Protein 7VQG (pdb70)

GO terms:
  GO:0098809 nitrite reductase activity (F, IDA)
  GO:0005092 GDP-dissociation inhibitor activity (F, IDA)
  GO:0019825 oxygen binding (F, IDA)
  GO:0071456 cellular response to hypoxia (P, IMP)
  GO:0005829 cytosol (C, TAS)
  GO:0005515 protein binding (F, IPI)
  GO:0005344 oxygen carrier activity (F, TAS)

Nearest PDB structures (foldseek):
  7vqg-assembly1_A  TM=1.007E+00  e=5.098E-20  Homo sapiens
  8wub-assembly1_A  TM=1.003E+00  e=3.634E-17  Homo sapiens
  4mpm-assembly1_A  TM=9.704E-01  e=9.139E-18  Homo sapiens
  8grz-assembly1_A  TM=9.762E-01  e=1.054E-17  Homo sapiens
  1oj6-assembly1_A  TM=9.461E-01  e=8.979E-17  Homo sapiens

InterPro domains:
  IPR000971 Globin [PF00042] (27-144)
  IPR000971 Globin [PS01033] (1-149)
  IPR009050 Globin-like superfamily [SSF46458] (4-149)
  IPR012292 Globin/Protoglobin [G3DSA:1.10.490.10] (1-151)
  IPR050532 Globin-like Oxygen Transporters [PTHR46458] (1-149)

B-factor: mean 22.83, std 9.91, range [11.09, 95.84]

Secondary structure (DSSP, 8-state):
----HHHHHHHHHHHHTSHHHHHHHHHHHHHHH-GGGHHHHHHH-SS--SHHHHHTSHHHHHHHHHHHHHHHHHHHTTT-GGGGHHHHHHHHHHHHHTT--TTHHHHHHHHHHHHHHHHHGGGS-HHHHHHHHHHHHHHHHHHHTT-

Radius of gyration: 14.97 Å; Cα contacts (8 Å, |Δi|>4): 161; chains: 1; bounding box: 38×35×23 Å

Foldseek 3Di:
DQQPLVLLQVLLVLQLVPQLVLLVQLVVQLCVVCVVCQQLQLVVQDPHSPRVCSCVDPVNSVVSVVVSVVVVVLSVCSVPCVVCLVVLLVVLLVCVVSPDDLVSLVSSLVSNLVSSCVRQPPSCDPSSSVSSNVSSVVSSVSNVNSD

Sequence (147 aa):
ERPEPELIRQSWRCVSRSPLEHGTVLFARLFALEPDLLPLFQYNCRQFSSPEDCLSSPEFLDHIRKVMLVIIDAAVTNVEDLSSLEEEYLASSLGRKHRAVGVKLSSFSTVGESLLYMLEKCLGPAFTPATRAAWSSQLYGAVVVQAMSRGW

Solvent-accessible surface area: 8347 Å² total; per-residue (Å²): 178,135,3,89,40,135,58,0,89,108,5,10,160,43,0,48,210,32,38,44,112,26,0,67,42,1,10,64,83,4,39,74,78,23,90,94,12,41,60,52,41,34,193,69,15,209,105,92,69,58,61,142,66,0,54,74,2,90,65,12,59,64,52,4,110,111,28,4,119,25,16,45,28,2,5,80,46,0,98,80,18,60,74,23,89,135,116,4,11,26,32,0,131,131,35,144,90,76,44,25,119,60,74,2,22,76,21,26,7,104,0,1,18,82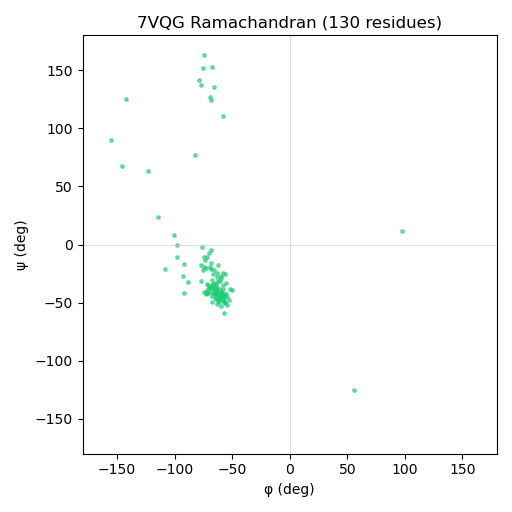,0,0,76,154,35,30,33,138,60,13,56,114,61,7,92,43,3,1,54,57,1,27,31,35,13,34,127,21,9,34,194,7,83

Structure (mmCIF, N/CA/C/O backbone):
data_7VQG
#
_entry.id   7VQG
#
_cell.length_a   39.093
_cell.length_b   40.561
_cell.length_c   84.650
_cell.angle_alpha   90.000
_cell.angle_beta   90.000
_cell.angle_gamma   90.000
#
_symmetry.space_group_name_H-M   'P 2 21 21'
#
loop_
_entity.id
_entity.type
_entity.pdbx_description
1 polymer Neuroglobin
2 non-polymer 'PROTOPORPHYRIN IX CONTAINING FE'
3 non-polymer '1,4-DIETHYLENE DIOXIDE'
4 non-polymer '2-(N-MORPHOLINO)-ETHANESULFONIC ACID'
5 non-polymer 'SULFATE ION'
6 water water
#
loop_
_atom_site.group_PDB
_atom_site.id
_atom_site.type_symbol
_atom_site.label_atom_id
_atom_site.label_alt_id
_atom_site.label_comp_id
_atom_site.label_asym_id
_atom_site.label_entity_id
_atom_site.label_seq_id
_atom_site.pdbx_PDB_ins_code
_atom_site.Cartn_x
_atom_site.Cartn_y
_atom_site.Cartn_z
_atom_site.occupancy
_atom_site.B_iso_or_equiv
_atom_site.auth_seq_id
_atom_site.auth_comp_id
_atom_site.auth_asym_id
_atom_site.auth_atom_id
_atom_site.pdbx_PDB_model_num
ATOM 1 N N . GLU A 1 1 ? 5.98200 27.77000 4.95500 1.000 29.69121 2 GLU A N 1
ATOM 2 C CA . GLU A 1 1 ? 4.64400 27.76700 5.68800 1.000 30.43246 2 GLU A CA 1
ATOM 3 C C . GLU A 1 1 ? 4.82000 27.14100 7.07400 1.000 30.98487 2 GLU A C 1
ATOM 4 O O . GLU A 1 1 ? 5.54400 26.15800 7.21500 1.000 29.90268 2 GLU A O 1
ATOM 15 N N . ARG A 1 2 ? 4.13500 27.70600 8.06100 1.000 34.47259 3 ARG A N 1
ATOM 16 C CA . ARG A 1 2 ? 4.09500 27.08900 9.39600 1.000 38.79396 3 ARG A CA 1
ATOM 17 C C . ARG A 1 2 ? 3.27600 25.81100 9.26100 1.000 33.86622 3 ARG A C 1
ATOM 18 O O . ARG A 1 2 ? 2.13800 25.81700 8.76300 1.000 34.39845 3 ARG A O 1
ATOM 39 N N . PRO A 1 3 ? 3.80400 24.65100 9.69100 1.000 30.52754 4 PRO A N 1
ATOM 40 C CA . PRO A 1 3 ? 3.05600 23.42100 9.53000 1.000 28.03117 4 PRO A CA 1
ATOM 41 C C . PRO A 1 3 ? 1.78100 23.44700 10.39000 1.000 27.88328 4 PRO A C 1
ATOM 42 O O . PRO A 1 3 ? 1.85800 23.86500 11.51200 1.000 28.57716 4 PRO A O 1
ATOM 53 N N . GLU A 1 4 ? 0.65900 23.02400 9.81800 1.000 27.01318 5 GLU A N 1
ATOM 54 C CA . GLU A 1 4 ? -0.62600 22.98100 10.55500 1.000 26.16103 5 GLU A CA 1
ATOM 55 C C . GLU A 1 4 ? -0.40800 22.07700 11.77000 1.000 21.99057 5 GLU A C 1
ATOM 56 O O . GLU A 1 4 ? -0.29000 20.88000 11.58500 1.000 20.74186 5 GLU A O 1
ATOM 68 N N . PRO A 1 5 ? -0.38500 22.60600 13.00100 1.000 21.28046 6 PRO A N 1
ATOM 69 C CA . PRO A 1 5 ? -0.03100 21.77500 14.15600 1.000 20.32012 6 PRO A CA 1
ATOM 70 C C . PRO A 1 5 ? -0.91900 20.55900 14.44300 1.000 19.65955 6 PRO A C 1
ATOM 71 O O . PRO A 1 5 ? -0.39700 19.56400 14.82100 1.000 19.52953 6 PRO A O 1
ATOM 82 N N . GLU A 1 6 ? -2.23400 20.68900 14.25900 1.000 21.04939 7 GLU A N 1
ATOM 83 C CA . GLU A 1 6 ? -3.14400 19.57800 14.61600 1.000 23.42667 7 GLU A CA 1
ATOM 84 C C . GLU A 1 6 ? -2.89900 18.42900 13.63800 1.000 19.45608 7 GLU A C 1
ATOM 85 O O . GLU A 1 6 ? -3.00200 17.28500 14.03400 1.000 20.13601 7 GLU A O 1
ATOM 97 N N . LEU A 1 7 ? -2.63200 18.78800 12.38000 1.000 18.87564 8 LEU A N 1
ATOM 98 C CA . LEU A 1 7 ? -2.39100 17.70400 11.39000 1.000 19.09832 8 LEU A CA 1
ATOM 99 C C . LEU A 1 7 ? -1.08000 16.98800 11.72600 1.000 17.32860 8 LEU A C 1
ATOM 100 O O . LEU A 1 7 ? -1.04100 15.77000 11.67100 1.000 18.15932 8 LEU A O 1
ATOM 116 N N . ILE A 1 8 ? -0.05500 17.73600 12.10400 1.000 16.97241 9 ILE A N 1
ATOM 117 C CA . ILE A 1 8 ? 1.24900 17.13200 12.52100 1.000 16.94974 9 ILE A CA 1
ATOM 118 C C . ILE A 1 8 ? 1.04200 16.25000 13.75900 1.000 17.49203 9 ILE A C 1
ATOM 119 O O . ILE A 1 8 ? 1.43400 15.10200 13.73600 1.000 16.85898 9 ILE A O 1
ATOM 135 N N . ARG A 1 9 ? 0.37400 16.78000 14.77600 1.000 17.29631 10 ARG A N 1
ATOM 136 C CA . ARG A 1 9 ? 0.25100 16.02100 16.04600 1.000 19.10072 10 ARG A CA 1
ATOM 137 C C . ARG A 1 9 ? -0.55600 14.73700 15.84100 1.000 17.21403 10 ARG A C 1
ATOM 138 O O . ARG A 1 9 ? -0.14500 13.68800 16.32300 1.000 18.70835 10 ARG A O 1
ATOM 159 N N . GLN A 1 10 ? -1.69000 14.83000 15.14600 1.000 18.15510 11 GLN A N 1
ATOM 160 C CA . GLN A 1 10 ? -2.56200 13.63600 15.00900 1.000 18.52899 11 GLN A CA 1
ATOM 161 C C . GLN A 1 10 ? -1.87700 12.56000 14.16300 1.000 16.61959 11 GLN A C 1
ATOM 162 O O . GLN A 1 10 ? -1.93400 11.40900 14.52500 1.000 17.96408 11 GLN A O 1
ATOM 176 N N . SER A 1 11 ? -1.27500 12.96900 13.06000 1.000 16.19583 12 SER A N 1
ATOM 177 C CA . SER A 1 11 ? -0.64000 12.00800 12.15700 1.000 16.23142 12 SER A CA 1
ATOM 178 C C . SER A 1 11 ? 0.60300 11.35100 12.83200 1.000 15.73161 12 SER A C 1
ATOM 179 O O . SER A 1 11 ? 0.80700 10.15800 12.66600 1.000 16.43003 12 SER A O 1
ATOM 187 N N . TRP A 1 12 ? 1.32800 12.09800 13.64100 1.000 15.15618 13 TRP A N 1
ATOM 188 C CA . TRP A 1 12 ? 2.49700 11.55400 14.37900 1.000 14.51330 13 TRP A CA 1
ATOM 189 C C . TRP A 1 12 ? 2.09900 10.41100 15.32300 1.000 15.38112 13 TRP A C 1
ATOM 190 O O . TRP A 1 12 ? 2.87100 9.49100 15.52400 1.000 15.71430 13 TRP A O 1
ATOM 211 N N . ARG A 1 13 ? 0.86700 10.48200 15.86100 1.000 15.96878 14 ARG A N 1
ATOM 212 C CA . ARG A 1 13 ? 0.41800 9.41400 16.77900 1.000 17.89765 14 ARG A CA 1
ATOM 213 C C . ARG A 1 13 ? 0.46900 8.07300 16.10400 1.000 15.61961 14 ARG A C 1
ATOM 214 O O . ARG A 1 13 ? 0.59500 7.05400 16.84500 1.000 19.06173 14 ARG A O 1
ATOM 235 N N . CYS A 1 14 ? 0.40200 8.02200 14.76400 1.000 16.40611 15 CYS A N 1
ATOM 236 C CA . CYS A 1 14 ? 0.37800 6.70900 14.09500 1.000 16.90676 15 CYS A CA 1
ATOM 237 C C . CYS A 1 14 ? 1.67800 5.94500 14.33600 1.000 16.65585 15 CYS A C 1
ATOM 238 O O . CYS A 1 14 ? 1.65700 4.72600 14.55700 1.000 17.34914 15 CYS A O 1
ATOM 245 N N . VAL A 1 15 ? 2.80200 6.65500 14.44100 1.000 17.37164 16 VAL A N 1
ATOM 246 C CA . VAL A 1 15 ? 4.14000 6.06100 14.48000 1.000 17.66919 16 VAL A CA 1
ATOM 247 C C . VAL A 1 15 ? 4.72600 6.18300 15.85500 1.000 18.26470 16 VAL A C 1
ATOM 248 O O . VAL A 1 15 ? 5.72800 5.52800 16.13000 1.000 20.28202 16 VAL A O 1
ATOM 261 N N . SER A 1 16 ? 4.24100 7.10500 16.67500 1.000 18.88733 17 SER A N 1
ATOM 262 C CA . SER A 1 16 ? 4.98500 7.55400 17.84600 1.000 19.43071 17 SER A CA 1
ATOM 263 C C . SER A 1 16 ? 4.93300 6.51100 18.95500 1.000 21.43040 17 SER A C 1
ATOM 264 O O . SER A 1 16 ? 5.82500 6.58900 19.87200 1.000 22.58043 17 SER A O 1
ATOM 272 N N . ARG A 1 17 ? 3.97000 5.59100 18.99800 1.000 20.22678 18 ARG A N 1
ATOM 273 C CA . ARG A 1 17 ? 3.91700 4.55100 20.05000 1.000 23.95983 18 ARG A CA 1
ATOM 274 C C . ARG A 1 17 ? 4.91800 3.45400 19.79500 1.000 23.51872 18 ARG A C 1
ATOM 275 O O . ARG A 1 17 ? 5.33600 2.80700 20.77300 1.000 26.00383 18 ARG A O 1
ATOM 296 N N . SER A 1 18 ? 5.21800 3.14900 18.53400 1.000 22.53148 19 SER A N 1
ATOM 297 C CA . SER A 1 18 ? 6.15100 2.04400 18.16300 1.000 21.56531 19 SER A CA 1
ATOM 298 C C . SER A 1 18 ? 7.29000 2.55900 17.31500 1.000 18.55667 19 SER A C 1
ATOM 299 O O . SER A 1 18 ? 7.39400 2.20600 16.11400 1.000 17.93894 19 SER A O 1
ATOM 307 N N . PRO A 1 19 ? 8.11500 3.45400 17.88300 1.000 18.05717 20 PRO A N 1
ATOM 308 C CA . PRO A 1 19 ? 9.00600 4.25400 17.05000 1.000 17.82311 20 PRO A CA 1
ATOM 309 C C . PRO A 1 19 ? 10.09200 3.40600 16.38700 1.000 15.36519 20 PRO A C 1
ATOM 310 O O . PRO A 1 19 ? 10.53900 3.77200 15.32500 1.000 15.06098 20 PRO A O 1
ATOM 321 N N . LEU A 1 20 ? 10.53700 2.30600 17.00200 1.000 16.16442 21 LEU A N 1
ATOM 322 C CA . LEU A 1 20 ? 11.57100 1.49500 16.34000 1.000 15.36868 21 LEU A CA 1
ATOM 323 C C . LEU A 1 20 ? 10.96700 0.77800 15.12000 1.000 14.53188 21 LEU A C 1
ATOM 324 O O . LEU A 1 20 ? 11.58200 0.80700 14.05800 1.000 15.26008 21 LEU A O 1
ATOM 340 N N . GLU A 1 21 ? 9.78000 0.24800 15.18100 1.000 17.04992 22 GLU A N 1
ATOM 341 C CA . GLU A 1 21 ? 9.16300 -0.42400 14.03100 1.000 17.59895 22 GLU A CA 1
ATOM 342 C C . GLU A 1 21 ? 9.03800 0.59400 12.89300 1.000 14.88635 22 GLU A C 1
ATOM 343 O O . GLU A 1 21 ? 9.42200 0.33800 11.74600 1.000 15.97179 22 GLU A O 1
ATOM 355 N N . HIS A 1 22 ? 8.52100 1.78700 13.18500 1.000 14.78714 23 HIS A N 1
ATOM 356 C CA . HIS A 1 22 ? 8.26600 2.7690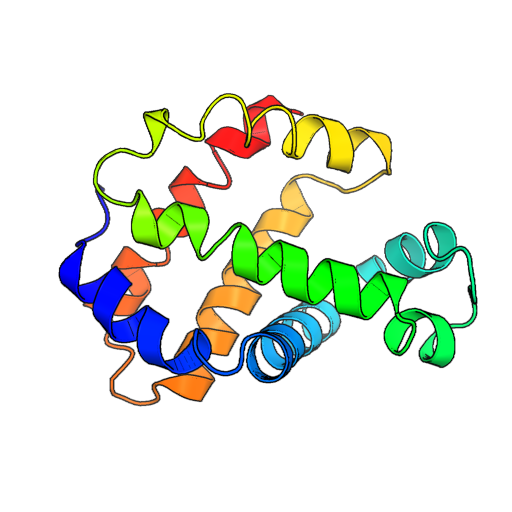0 12.12600 1.000 14.06408 23 HIS A CA 1
ATOM 357 C C . HIS A 1 22 ? 9.60900 3.33800 11.64400 1.000 13.45148 23 HIS A C 1
ATOM 358 O O . HIS A 1 22 ? 9.79500 3.59100 10.43600 1.000 13.93285 23 HIS A O 1
ATOM 372 N N . GLY A 1 23 ? 10.51500 3.64800 12.56300 1.000 13.34809 24 GLY A N 1
ATOM 373 C CA . GLY A 1 23 ? 11.83000 4.12500 12.14200 1.000 13.08813 24 GLY A CA 1
ATOM 374 C C . GLY A 1 23 ? 12.57400 3.14800 11.28600 1.000 12.38670 24 GLY A C 1
ATOM 375 O O . GLY A 1 23 ? 13.33800 3.54700 10.39500 1.000 13.11451 24 GLY A O 1
ATOM 379 N N . THR A 1 24 ? 12.31800 1.83600 11.47700 1.000 13.77823 25 THR A N 1
ATOM 380 C CA . THR A 1 24 ? 12.91100 0.84400 10.63000 1.000 14.33897 25 THR A CA 1
ATOM 381 C C . THR A 1 24 ? 12.34300 0.91000 9.21000 1.000 13.75832 25 THR A C 1
ATOM 382 O O . THR A 1 24 ? 13.11500 0.72900 8.26700 1.000 14.80425 25 THR A O 1
ATOM 393 N N . VAL A 1 25 ? 11.07700 1.20200 9.05500 1.000 13.73799 26 VAL A N 1
ATOM 394 C CA . VAL A 1 25 ? 10.48500 1.52900 7.72700 1.000 13.68839 26 VAL A CA 1
ATOM 395 C C . VAL A 1 25 ? 11.19900 2.73000 7.08400 1.000 13.39838 26 VAL A C 1
ATOM 396 O O . VAL A 1 25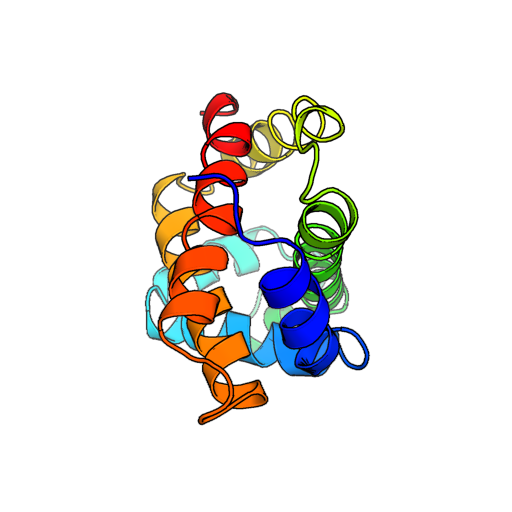 ? 11.51500 2.70000 5.87900 1.000 14.44110 26 VAL A O 1
ATOM 409 N N . LEU A 1 26 ? 11.38800 3.78600 7.86500 1.000 13.14181 27 LEU A N 1
ATOM 410 C CA . LEU A 1 26 ? 12.07200 4.97900 7.34600 1.000 13.39605 27 LEU A CA 1
ATOM 411 C C . LEU A 1 26 ? 13.43400 4.56300 6.81300 1.000 12.97740 27 LEU A C 1
ATOM 412 O O . LEU A 1 26 ? 13.81200 4.92000 5.67800 1.000 13.29492 27 LEU A O 1
ATOM 428 N N . PHE A 1 27 ? 14.20000 3.82000 7.61400 1.000 12.96634 28 PHE A N 1
ATOM 429 C CA . PHE A 1 27 ? 15.55500 3.44300 7.18000 1.000 13.00160 28 PHE A CA 1
ATOM 430 C C . PHE A 1 27 ? 15.55900 2.49300 5.96300 1.000 13.26088 28 PHE A C 1
ATOM 431 O O . PHE A 1 27 ? 16.50200 2.54900 5.17900 1.000 14.36652 28 PHE A O 1
ATOM 448 N N . ALA A 1 28 ? 14.57300 1.61300 5.86800 1.000 13.96100 29 ALA A N 1
ATOM 449 C CA . ALA A 1 28 ? 14.45300 0.74500 4.67200 1.000 14.61587 29 ALA A CA 1
ATOM 450 C C . ALA A 1 28 ? 14.29800 1.63500 3.44600 1.000 14.47669 29 ALA A C 1
ATOM 451 O O . ALA A 1 28 ? 14.92900 1.38700 2.39900 1.000 15.53972 29 ALA A O 1
ATOM 458 N N . ARG A 1 29 ? 13.45300 2.65300 3.53400 1.000 15.54058 30 ARG A N 1
ATOM 459 C CA . ARG A 1 29 ? 13.24300 3.57400 2.39400 1.000 15.21382 30 ARG A CA 1
ATOM 460 C C . ARG A 1 29 ? 14.54800 4.32600 2.12800 1.000 15.50291 30 ARG A C 1
ATOM 461 O O . ARG A 1 29 ? 14.88000 4.54100 0.95800 1.000 15.44140 30 ARG A O 1
ATOM 482 N N . LEU A 1 30 ? 15.25700 4.70900 3.18000 1.000 14.37130 31 LEU A N 1
ATOM 483 C CA . LEU A 1 30 ? 16.50200 5.48700 3.04500 1.000 15.36098 31 LEU A CA 1
ATOM 484 C C . LEU A 1 30 ? 17.51200 4.66600 2.22600 1.000 13.79794 31 LEU A C 1
ATOM 485 O O . LEU A 1 30 ? 18.14200 5.18800 1.28700 1.000 16.05212 31 LEU A O 1
ATOM 501 N N . PHE A 1 31 ? 17.62700 3.37500 2.54100 1.000 14.19201 32 PHE A N 1
ATOM 502 C CA . PHE A 1 31 ? 18.58500 2.49100 1.82300 1.000 15.14545 32 PHE A CA 1
ATOM 503 C C . PHE A 1 31 ? 18.09800 2.19700 0.40900 1.000 15.46844 32 PHE A C 1
ATOM 504 O O . PHE A 1 31 ? 18.91500 2.01400 -0.48600 1.000 16.97246 32 PHE A O 1
ATOM 521 N N . ALA A 1 32 ? 16.77500 2.09000 0.21100 1.000 15.84568 33 ALA A N 1
ATOM 522 C CA . ALA A 1 32 ? 16.25500 1.89000 -1.15100 1.000 16.51239 33 ALA A CA 1
ATOM 523 C C . ALA A 1 32 ? 16.60000 3.10200 -1.98900 1.000 16.28979 33 ALA A C 1
ATOM 524 O O . ALA A 1 32 ? 16.83400 2.93600 -3.21200 1.000 18.35455 33 ALA A O 1
ATOM 531 N N . LEU A 1 33 ? 16.56900 4.32700 -1.46000 1.000 16.56857 34 LEU A N 1
ATOM 532 C CA . LEU A 1 33 ? 16.74000 5.58700 -2.23700 1.000 17.03811 34 LEU A CA 1
ATOM 533 C C . LEU A 1 33 ? 18.20900 5.95200 -2.32700 1.000 17.42568 34 LEU A C 1
ATOM 534 O O . LEU A 1 33 ? 18.61900 6.55700 -3.35000 1.000 19.78953 34 LEU A O 1
ATOM 550 N N . GLU A 1 34 ? 19.01700 5.63900 -1.33100 1.000 16.40701 35 GLU A N 1
ATOM 551 C CA . GLU A 1 34 ? 20.44600 6.07800 -1.25900 1.000 17.04404 35 GLU A CA 1
ATOM 552 C C . GLU A 1 34 ? 21.24900 4.97600 -0.60300 1.000 16.55814 35 GLU A C 1
ATOM 553 O O . GLU A 1 34 ? 21.73800 5.10800 0.51900 1.000 16.60383 35 GLU A O 1
ATOM 565 N N . PRO A 1 35 ? 21.39200 3.81100 -1.26800 1.000 16.08814 36 PRO A N 1
ATOM 566 C CA . PRO A 1 35 ? 22.07100 2.66600 -0.65000 1.000 18.08103 36 PRO A CA 1
ATOM 567 C C . PRO A 1 35 ? 23.54300 2.95700 -0.31100 1.000 17.50325 36 PRO A C 1
ATOM 568 O O . PRO A 1 35 ? 24.08600 2.30600 0.53900 1.000 18.27702 36 PRO A O 1
ATOM 579 N N . ASP A 1 36 ? 24.08400 3.99600 -0.93000 1.000 18.52987 37 ASP A N 1
ATOM 580 C CA . ASP A 1 36 ? 25.49500 4.37900 -0.70700 1.000 21.90785 37 ASP A CA 1
ATOM 581 C C . ASP A 1 36 ? 25.69800 4.94400 0.70200 1.000 21.13966 37 ASP A C 1
ATOM 582 O O . ASP A 1 36 ? 26.83600 5.17500 1.07700 1.000 22.77346 37 ASP A O 1
ATOM 591 N N . LEU A 1 37 ? 24.61900 5.14800 1.45200 1.000 18.62511 38 LEU A N 1
ATOM 592 C CA . LEU A 1 37 ? 24.76700 5.59100 2.86500 1.000 18.41853 38 LEU A CA 1
ATOM 593 C C . LEU A 1 37 ? 25.27800 4.43400 3.72700 1.000 17.18324 38 LEU A C 1
ATOM 594 O O . LEU A 1 37 ? 25.80900 4.71400 4.78500 1.000 18.73228 38 LEU A O 1
ATOM 6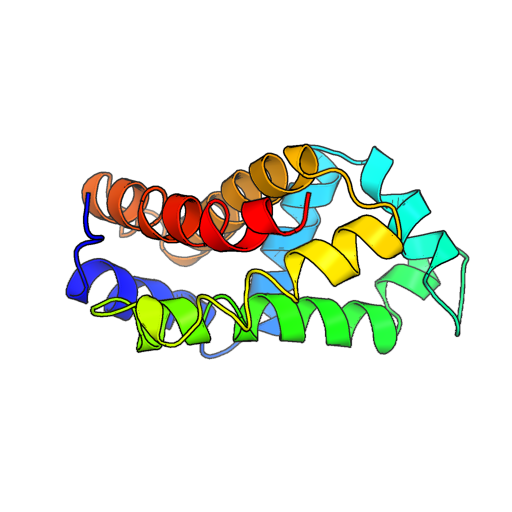10 N N . LEU A 1 38 ? 25.13600 3.19000 3.27800 1.000 17.07584 39 LEU A N 1
ATOM 611 C CA . LEU A 1 38 ? 25.50100 2.04400 4.15100 1.000 16.75341 39 LEU A CA 1
ATOM 612 C C . LEU A 1 38 ? 26.92800 2.16600 4.66700 1.000 17.30558 39 LEU A C 1
ATOM 613 O O . LEU A 1 38 ? 27.16100 1.97700 5.86300 1.000 17.00013 39 LEU A O 1
ATOM 629 N N . PRO A 1 39 ? 27.93100 2.37800 3.81300 1.000 18.76183 40 PRO A N 1
ATOM 630 C CA . PRO A 1 39 ? 29.31000 2.42300 4.30100 1.000 19.13197 40 PRO A CA 1
ATOM 631 C C . PRO A 1 39 ? 29.54300 3.45400 5.41500 1.000 18.84608 40 PRO A C 1
ATOM 632 O O . PRO A 1 39 ? 30.35900 3.25900 6.28100 1.000 19.52246 40 PRO A O 1
ATOM 643 N N . LEU A 1 40 ? 28.83100 4.58000 5.37300 1.000 19.80262 41 LEU A N 1
ATOM 644 C CA . LEU A 1 40 ? 28.99400 5.62100 6.40400 1.000 20.47041 41 LEU A CA 1
ATOM 645 C C . LEU A 1 40 ? 28.55400 5.02600 7.74000 1.000 18.85062 41 LEU A C 1
ATOM 646 O O . LEU A 1 40 ? 29.19000 5.22800 8.74300 1.000 21.00990 41 LEU A O 1
ATOM 662 N N . PHE A 1 41 ? 27.46200 4.28900 7.75600 1.000 16.46067 42 PHE A N 1
ATOM 663 C CA . PHE A 1 41 ? 27.06900 3.57000 8.97800 1.000 16.19894 42 PHE A CA 1
ATOM 664 C C . PHE A 1 41 ? 28.10100 2.50600 9.34200 1.000 15.32196 42 PHE A C 1
ATOM 665 O O . PHE A 1 41 ? 28.49500 2.41300 10.49600 1.000 16.40106 42 PHE A O 1
ATOM 682 N N . GLN A 1 42 ? 28.54000 1.69700 8.37700 1.000 14.90013 43 GLN A N 1
ATOM 683 C CA . GLN A 1 42 ? 29.49300 0.59900 8.68000 1.000 14.97817 43 GLN A CA 1
ATOM 684 C C . GLN A 1 42 ? 30.76700 1.14000 9.32400 1.000 14.11225 43 GLN A C 1
ATOM 685 O O . GLN A 1 42 ? 31.23500 0.59200 10.29400 1.000 16.72388 43 GLN A O 1
ATOM 699 N N . TYR A 1 43 ? 31.29500 2.23200 8.78200 1.000 15.09725 44 TYR A N 1
ATOM 700 C CA . TYR A 1 43 ? 32.58600 2.76300 9.26500 1.000 16.70428 44 TYR A CA 1
ATOM 701 C C . TYR A 1 43 ? 32.39600 3.44900 10.61200 1.000 20.10949 44 TYR A C 1
ATOM 702 O O . TYR A 1 43 ? 33.32400 3.59300 11.30200 1.000 25.74426 44 TYR A O 1
ATOM 720 N N . ASN A 1 44 ? 31.17000 3.83500 10.97200 1.000 18.20753 45 ASN A N 1
ATOM 721 C CA . ASN A 1 44 ? 30.88300 4.41800 12.30700 1.000 18.38973 45 ASN A CA 1
ATOM 722 C C . ASN A 1 44 ? 30.47400 3.35300 13.30700 1.000 20.20408 45 ASN A C 1
ATOM 723 O O . ASN A 1 44 ? 30.43800 3.66000 14.47500 1.000 25.39008 45 ASN A O 1
ATOM 734 N N . CYS A 1 45 ? 30.09700 2.15600 12.88500 1.000 18.40200 46 CYS A N 1
ATOM 735 C CA . CYS A 1 45 ? 29.71000 1.06000 13.76500 1.000 17.64590 46 CYS A CA 1
ATOM 736 C C . CYS A 1 45 ? 30.95000 0.60900 14.51400 1.000 19.07487 46 CYS A C 1
ATOM 737 O O . CYS A 1 45 ? 31.93300 0.18800 13.90100 1.000 23.66700 46 CYS A O 1
ATOM 744 N N . ARG A 1 46 ? 30.87900 0.60900 15.83400 1.000 15.42165 47 ARG A N 1
ATOM 745 C CA . ARG A 1 46 ? 32.04100 0.16700 16.62400 1.000 15.69208 47 ARG A CA 1
ATOM 746 C C . ARG A 1 46 ? 31.97300 -1.32100 16.94600 1.000 14.64835 47 ARG A C 1
ATOM 747 O O . ARG A 1 46 ? 32.99400 -1.99300 16.90800 1.000 17.23948 47 ARG A O 1
ATOM 768 N N . GLN A 1 47 ? 30.79000 -1.79300 17.29700 1.000 14.29303 48 GLN A N 1
ATOM 769 C CA . GLN A 1 47 ? 30.70500 -3.20900 17.73100 1.000 14.36458 48 GLN A CA 1
ATOM 770 C C . GLN A 1 47 ? 30.98000 -4.16300 16.56400 1.000 15.44133 48 GLN A C 1
ATOM 771 O O . GLN A 1 47 ? 31.65200 -5.15400 16.77200 1.000 16.36678 48 GLN A O 1
ATOM 785 N N . PHE A 1 48 ? 30.31200 -3.93000 15.44500 1.000 17.01474 49 PHE A N 1
ATOM 786 C CA . PHE A 1 48 ? 30.41700 -4.79100 14.25000 1.000 18.56864 49 PHE A CA 1
ATOM 787 C C . PHE A 1 48 ? 30.37900 -3.91900 13.00300 1.000 22.37115 49 PHE A C 1
ATOM 788 O O . PHE A 1 48 ? 29.41200 -3.11100 12.86000 1.000 24.12824 49 PHE A O 1
ATOM 805 N N . SER A 1 49 ? 31.36700 -4.03700 12.16200 1.000 23.90713 50 SER A N 1
ATOM 806 C CA . SER A 1 49 ? 31.38700 -3.20400 10.93800 1.000 27.41651 50 SER A CA 1
ATOM 807 C C . SER A 1 49 ? 30.85400 -3.99200 9.71900 1.000 26.38446 50 SER A C 1
ATOM 808 O O . SER A 1 49 ? 30.63000 -3.37100 8.67700 1.000 26.76013 50 SER A O 1
ATOM 816 N N . SER A 1 50 ? 30.64600 -5.31500 9.80000 1.000 25.48838 51 SER A N 1
ATOM 817 C CA . SER A 1 50 ? 30.03800 -6.02300 8.65800 1.000 25.16177 51 SER A CA 1
ATOM 818 C C . SER A 1 50 ? 28.58700 -5.56500 8.50600 1.000 24.32219 51 SER A C 1
ATOM 819 O O . SER A 1 50 ? 27.93500 -5.13000 9.47300 1.000 24.31999 51 SER A O 1
ATOM 827 N N . PRO A 1 51 ? 27.99900 -5.60900 7.29200 1.000 23.36508 52 PRO A N 1
ATOM 828 C CA . PRO A 1 51 ? 26.73000 -4.93900 7.03800 1.000 23.52427 52 PRO A CA 1
ATOM 829 C C . PRO A 1 51 ? 25.55900 -5.33700 7.91500 1.000 23.18830 52 PRO A C 1
ATOM 830 O O . PRO A 1 51 ? 24.97500 -4.46400 8.57100 1.000 22.83704 52 PRO A O 1
ATOM 841 N N . GLU A 1 52 ? 25.20500 -6.61600 7.90000 1.000 23.52649 53 GLU A N 1
ATOM 842 C CA . GLU A 1 52 ? 24.01000 -7.09500 8.62000 1.000 25.85537 53 GLU A CA 1
ATOM 843 C C . GLU A 1 52 ? 24.18100 -6.82500 10.11800 1.000 22.16310 53 GLU A C 1
ATOM 844 O O . GLU A 1 52 ? 23.23800 -6.34700 10.73800 1.000 23.96971 53 GLU A O 1
ATOM 856 N N . ASP A 1 53 ? 25.34700 -7.16700 10.65000 1.000 20.08967 54 ASP A N 1
ATOM 857 C CA . ASP A 1 53 ? 25.57000 -7.04100 12.11100 1.000 20.26461 54 ASP A CA 1
ATOM 858 C C . ASP A 1 53 ? 25.59000 -5.56000 12.52100 1.000 18.26857 54 ASP A C 1
ATOM 859 O O . ASP A 1 53 ? 25.13100 -5.26900 13.60000 1.000 18.58810 54 ASP A O 1
ATOM 868 N N . CYS A 1 54 ? 26.15900 -4.71000 11.67900 1.000 17.38428 55 CYS A N 1
ATOM 869 C CA . CYS A 1 54 ? 26.12100 -3.25300 11.99500 1.000 16.94994 55 CYS A CA 1
ATOM 870 C C . CYS A 1 54 ? 24.66100 -2.78900 12.03900 1.000 15.74682 55 CYS A C 1
ATOM 871 O O . CYS A 1 54 ? 24.28300 -2.15900 13.01000 1.000 14.99726 55 CYS A O 1
ATOM 878 N N . LEU A 1 55 ? 23.87600 -3.16300 11.03300 1.000 16.02503 56 LEU A N 1
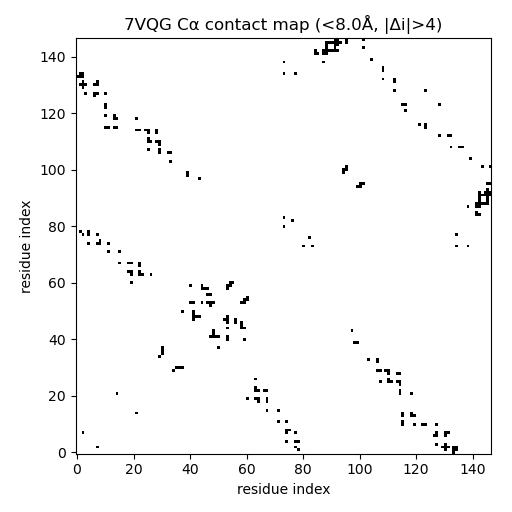ATOM 879 C CA . LEU A 1 55 ? 22.46100 -2.70100 10.94200 1.000 17.86803 56 LEU A CA 1
ATOM 880 C C . LEU A 1 55 ? 21.58100 -3.27600 12.06600 1.000 17.41153 56 LEU A C 1
ATOM 881 O O . LEU A 1 55 ? 20.58900 -2.64500 12.38300 1.000 20.56106 56 LEU A O 1
ATOM 897 N N . SER A 1 56 ? 21.93900 -4.42900 12.63400 1.000 16.52419 57 SER A N 1
ATOM 898 C CA . SER A 1 56 ? 21.12800 -5.04000 13.71700 1.000 17.53750 57 SER A CA 1
ATOM 899 C C . SER A 1 56 ? 21.72100 -4.69800 15.08600 1.000 15.13444 57 SER A C 1
ATOM 900 O O . SER A 1 56 ? 21.18500 -5.10800 16.08900 1.000 17.05756 57 SER A O 1
ATOM 908 N N . SER A 1 57 ? 22.81500 -3.95000 15.08300 1.000 14.79061 58 SER A N 1
ATOM 909 C CA . SER A 1 57 ? 23.53900 -3.67900 16.34600 1.000 14.37778 58 SER A CA 1
ATOM 910 C C . SER A 1 57 ? 22.82000 -2.65600 17.22700 1.000 13.20863 58 SER A C 1
ATOM 911 O O . SER A 1 57 ? 22.13300 -1.78800 16.70900 1.000 13.22613 58 SER A O 1
ATOM 919 N N . PRO A 1 58 ? 23.00700 -2.73700 18.55000 1.000 12.47406 59 PRO A N 1
ATOM 920 C CA . PRO A 1 58 ? 22.44900 -1.73800 19.46000 1.000 13.14007 59 PRO A CA 1
ATOM 921 C C . PRO A 1 58 ? 22.76700 -0.29000 19.03900 1.000 12.33921 59 PRO A C 1
ATOM 922 O O . PRO A 1 58 ? 21.91700 0.51600 19.14200 1.000 13.44935 59 PRO A O 1
ATOM 933 N N . GLU A 1 59 ? 23.97700 -0.03300 18.55700 1.000 13.43961 60 GLU A N 1
ATOM 934 C CA . GLU A 1 59 ? 24.34300 1.34100 18.10200 1.000 14.20439 60 GLU A CA 1
ATOM 935 C C . GLU A 1 59 ? 23.41600 1.81200 16.97300 1.000 12.91257 60 GLU A C 1
ATOM 936 O O . GLU A 1 59 ? 23.01100 2.96000 16.98800 1.000 13.33214 60 GLU A O 1
ATOM 948 N N . PHE A 1 60 ? 23.14600 0.94400 16.00500 1.000 13.08919 61 PHE A N 1
ATOM 949 C CA . PHE A 1 60 ? 22.31700 1.34100 14.84200 1.000 13.29473 61 PHE A CA 1
ATOM 950 C C . PHE A 1 60 ? 20.85900 1.50000 15.29500 1.000 12.43759 61 PHE A C 1
ATOM 951 O O . PHE A 1 60 ? 20.21700 2.45100 14.88200 1.000 13.03375 61 PHE A O 1
ATOM 968 N N . LEU A 1 61 ? 20.38300 0.58700 16.13700 1.000 12.54023 62 LEU A N 1
ATOM 969 C CA . LEU A 1 61 ? 18.99000 0.65400 16.63900 1.000 12.90498 62 LEU A CA 1
ATOM 970 C C . LEU A 1 61 ? 18.85600 1.92400 17.48900 1.000 11.97817 62 LEU A C 1
ATOM 971 O O . LEU A 1 61 ? 17.83500 2.57100 17.40000 1.000 12.76905 62 LEU A O 1
ATOM 987 N N . ASP A 1 62 ? 19.86700 2.18800 18.30400 1.000 11.85020 63 ASP A N 1
ATOM 988 C CA . ASP A 1 62 ? 19.88700 3.42100 19.12600 1.000 11.32147 63 ASP A CA 1
ATOM 989 C C . ASP A 1 62 ? 19.70100 4.64500 18.21700 1.000 11.80541 63 ASP A C 1
ATOM 990 O O . ASP A 1 62 ? 18.89600 5.50300 18.54500 1.000 13.04918 63 ASP A O 1
ATOM 999 N N . HIS A 1 63 ? 20.42200 4.66200 17.11000 1.000 11.49118 64 HIS A N 1
ATOM 1000 C CA . HIS A 1 63 ? 20.35500 5.80900 16.16900 1.000 11.58259 64 HIS A CA 1
ATOM 1001 C C . HIS A 1 63 ? 18.96000 5.91300 15.51700 1.000 11.69918 64 HIS A C 1
ATOM 1002 O O . HIS A 1 63 ? 18.48800 7.02200 15.34400 1.000 13.12847 64 HIS A O 1
ATOM 1016 N N . ILE A 1 64 ? 18.32700 4.78100 15.19100 1.000 11.55635 65 ILE A N 1
ATOM 1017 C CA . ILE A 1 64 ? 16.91700 4.84600 14.68900 1.000 12.59713 65 ILE A CA 1
ATOM 1018 C C . ILE A 1 64 ? 16.05900 5.53700 15.76000 1.000 12.41923 65 ILE A C 1
ATOM 1019 O O . ILE A 1 64 ? 15.30000 6.41800 15.41700 1.000 12.87946 65 ILE A O 1
ATOM 1035 N N . ARG A 1 65 ? 16.21400 5.12100 17.02000 1.000 11.35193 66 ARG A N 1
ATOM 1036 C CA . ARG A 1 65 ? 15.42700 5.70700 18.09700 1.000 12.82167 66 ARG A CA 1
ATOM 1037 C C . ARG A 1 65 ? 15.78800 7.20000 18.22600 1.000 12.08410 66 ARG A C 1
ATOM 1038 O O . ARG A 1 65 ? 14.87000 7.98100 18.49200 1.000 12.38506 66 ARG A O 1
ATOM 1059 N N . LYS A 1 66 ? 17.06700 7.56500 18.11800 1.000 12.33710 67 LYS A N 1
ATOM 1060 C CA . LYS A 1 66 ? 17.42000 8.98600 18.16200 1.000 13.02070 67 LYS A CA 1
ATOM 1061 C C . LYS A 1 66 ? 16.72600 9.77000 17.06000 1.000 12.16518 67 LYS A C 1
ATOM 1062 O O . LYS A 1 66 ? 16.30100 10.91500 17.32100 1.000 13.46406 67 LYS A O 1
ATOM 1081 N N . VAL A 1 67 ? 16.72400 9.25600 15.85200 1.000 12.62290 68 VAL A N 1
ATOM 1082 C CA . VAL A 1 67 ? 16.06900 9.97600 14.72700 1.000 12.58333 68 VAL A CA 1
ATOM 1083 C C . VAL A 1 67 ? 14.60400 10.23200 15.09800 1.000 12.18064 68 VAL A C 1
ATOM 1084 O O . VAL A 1 67 ? 14.13900 11.35900 14.95200 1.000 12.73496 68 VAL A O 1
ATOM 1097 N N . MET A 1 68 ? 13.91600 9.19400 15.55400 1.000 12.10778 69 MET A N 1
ATOM 1098 C CA . MET A 1 68 ? 12.47400 9.33700 15.88200 1.000 12.12489 69 MET A CA 1
ATOM 1099 C C . MET A 1 68 ? 12.27100 10.33100 17.04000 1.000 11.94380 69 MET A C 1
ATOM 1100 O O . MET A 1 68 ? 11.28200 11.04500 17.02500 1.000 13.36165 69 MET A O 1
ATOM 1114 N N . LEU A 1 69 ? 13.19800 10.36100 17.99000 1.000 11.34141 70 LEU A N 1
ATOM 1115 C CA . LEU A 1 69 ? 13.07000 11.29800 19.14000 1.000 13.00457 70 LEU A CA 1
ATOM 1116 C C . LEU A 1 69 ? 13.30200 12.75100 18.68800 1.000 11.11299 70 LEU A C 1
ATOM 1117 O O . LEU A 1 69 ? 12.66500 13.62600 19.23400 1.000 12.61341 70 LEU A O 1
ATOM 1133 N N . VAL A 1 70 ? 14.19500 12.95300 17.73300 1.000 11.09004 71 VAL A N 1
ATOM 1134 C CA . VAL A 1 70 ? 14.40100 14.33400 17.20100 1.000 11.26801 71 VAL A CA 1
ATOM 1135 C C . VAL A 1 70 ? 13.13900 14.78300 16.43700 1.000 11.47016 71 VAL A C 1
ATOM 1136 O O . VAL A 1 70 ? 12.71200 15.90600 16.62000 1.000 12.21482 71 VAL A O 1
ATOM 1149 N N A ILE A 1 71 ? 12.55400 13.89200 15.64800 0.512 12.08960 72 ILE A N 1
ATOM 1150 N N B ILE A 1 71 ? 12.58200 13.89600 15.66800 0.488 11.74169 72 ILE A N 1
ATOM 1151 C CA A ILE A 1 71 ? 11.29500 14.25500 14.93700 0.512 12.26309 72 ILE A CA 1
ATOM 1152 C CA B ILE A 1 71 ? 11.34700 14.27000 14.96000 0.488 11.73731 72 ILE A CA 1
ATOM 1153 C C A ILE A 1 71 ? 10.18700 14.48100 15.97400 0.512 11.84235 72 ILE A C 1
ATOM 1154 C C B ILE A 1 71 ? 10.23000 14.50000 15.98500 0.488 11.81623 72 ILE A C 1
ATOM 1155 O O A ILE A 1 71 ? 9.48900 15.49100 15.86100 0.512 12.76745 72 ILE A O 1
ATOM 1156 O O B ILE A 1 71 ? 9.45300 15.46900 15.85200 0.488 12.82649 72 ILE A O 1
ATOM 1187 N N . ASP A 1 72 ? 10.15900 13.66600 17.03700 1.000 12.41016 73 ASP A N 1
ATOM 1188 C CA . ASP A 1 72 ? 9.17200 13.88400 18.11000 1.000 12.23094 73 ASP A CA 1
ATOM 1189 C C . ASP A 1 72 ? 9.39900 15.26700 18.78800 1.000 12.08629 73 ASP A C 1
ATOM 1190 O O . ASP A 1 72 ? 8.41800 15.88200 19.16400 1.000 12.63555 73 ASP A O 1
ATOM 1200 N N . ALA A 1 73 ? 10.64800 15.63900 18.95600 1.000 12.43339 74 ALA A N 1
ATOM 1201 C CA . ALA A 1 73 ? 10.92200 16.98200 19.50800 1.000 12.74448 74 ALA A CA 1
ATOM 1202 C C . ALA A 1 73 ? 10.34200 18.04500 18.57500 1.000 12.48572 74 ALA A C 1
ATOM 1203 O O . ALA A 1 73 ? 9.75000 19.02000 19.07600 1.000 13.65253 74 ALA A O 1
ATOM 1210 N N . ALA A 1 74 ? 10.54400 17.91600 17.26900 1.000 12.21885 75 ALA A N 1
ATOM 1211 C CA . ALA A 1 74 ? 9.98700 18.89800 16.35000 1.000 13.13426 75 ALA A CA 1
ATOM 1212 C C . ALA A 1 74 ? 8.45100 18.89000 16.39800 1.000 13.87856 75 ALA A C 1
ATOM 1213 O O . ALA A 1 74 ? 7.85800 19.96800 16.38700 1.000 14.27106 75 ALA A O 1
ATOM 1220 N N . VAL A 1 75 ? 7.82400 17.70800 16.46400 1.000 12.83222 76 VAL A N 1
ATOM 1221 C CA . VAL A 1 75 ? 6.35800 17.64000 16.52500 1.000 13.83426 76 VAL A CA 1
ATOM 1222 C C . VAL A 1 75 ? 5.88400 18.38400 17.76500 1.000 13.14575 76 VAL A C 1
ATOM 1223 O O . VAL A 1 75 ? 4.92600 19.18900 17.71500 1.000 15.15444 76 VAL A O 1
ATOM 1236 N N . THR A 1 76 ? 6.42100 18.04000 18.92500 1.000 14.09459 77 THR A N 1
ATOM 1237 C CA . THR A 1 76 ? 5.97300 18.59600 20.22400 1.000 13.83329 77 THR A CA 1
ATOM 1238 C C . THR A 1 76 ? 6.33100 20.07200 20.32200 1.000 14.23606 77 THR A C 1
ATOM 1239 O O . THR A 1 76 ? 5.75400 20.74500 21.21000 1.000 15.36492 77 THR A O 1
ATOM 1250 N N . ASN A 1 77 ? 7.21800 20.60700 19.48100 1.000 15.04593 78 ASN A N 1
ATOM 1251 C CA . ASN A 1 77 ? 7.59100 22.04100 19.47600 1.000 14.67017 78 ASN A CA 1
ATOM 1252 C C . ASN A 1 77 ? 7.15500 22.69400 18.17800 1.000 15.10950 78 ASN A C 1
ATOM 1253 O O . ASN A 1 77 ? 7.68800 23.74100 17.84900 1.000 16.01793 78 ASN A O 1
ATOM 1264 N N . VAL A 1 78 ? 6.14800 22.15000 17.48500 1.000 15.92562 79 VAL A N 1
ATOM 1265 C CA . VAL A 1 78 ? 5.82300 22.56400 16.11400 1.000 16.40251 79 VAL A CA 1
ATOM 1266 C C . VAL A 1 78 ? 5.41300 24.04600 16.06800 1.000 18.25885 79 VAL A C 1
ATOM 1267 O O . VAL A 1 78 ? 5.64600 24.71800 15.06000 1.000 19.88970 79 VAL A O 1
ATOM 1280 N N . GLU A 1 79 ? 4.80500 24.57900 17.11900 1.000 18.48091 80 GLU A N 1
ATOM 1281 C CA . GLU A 1 79 ? 4.31700 25.97000 17.12000 1.000 20.89640 80 GLU A CA 1
ATOM 1282 C C . GLU A 1 79 ? 5.46900 26.92100 17.31600 1.000 21.88982 80 GLU A C 1
ATOM 1283 O O . GLU A 1 79 ? 5.24100 28.11200 17.08100 1.000 24.51385 80 GLU A O 1
ATOM 1295 N N . ASP A 1 80 ? 6.62200 26.47100 17.80400 1.000 20.61834 81 ASP A N 1
ATOM 1296 C CA . ASP A 1 80 ? 7.76900 27.39000 17.99600 1.000 21.37709 81 ASP A CA 1
ATOM 1297 C C . ASP A 1 80 ? 9.03300 26.53600 17.95200 1.000 17.85750 81 ASP A C 1
ATOM 1298 O O . ASP A 1 80 ? 9.52200 26.11400 19.00400 1.000 19.56118 81 ASP A O 1
ATOM 1307 N N . LEU A 1 81 ? 9.56800 26.36800 16.78500 1.000 17.14243 82 LEU A N 1
ATOM 1308 C CA . LEU A 1 81 ? 10.79300 25.58700 16.60800 1.000 16.57387 82 LEU A CA 1
ATOM 1309 C C . LEU A 1 81 ? 12.05900 26.31200 17.02800 1.000 17.19954 82 LEU A C 1
ATOM 1310 O O . LEU A 1 81 ? 13.12000 25.72600 17.01900 1.000 17.58249 82 LEU A O 1
ATOM 1326 N N . SER A 1 82 ? 11.94700 27.58200 17.47400 1.000 17.47857 83 SER A N 1
ATOM 1327 C CA . SER A 1 82 ? 13.12400 28.33400 17.96900 1.000 18.33458 83 SER A CA 1
ATOM 1328 C C . SER A 1 82 ? 13.76000 27.61500 19.15200 1.000 16.71279 83 SER A C 1
ATOM 1329 O O . SER A 1 82 ? 14.98100 27.76000 19.33800 1.000 16.31068 83 SER A O 1
ATOM 1337 N N . SER A 1 83 ? 12.97700 26.83900 19.89700 1.000 16.68101 84 SER A N 1
ATOM 1338 C CA . SER A 1 83 ? 13.45800 26.07300 21.07500 1.000 16.44037 84 SER A CA 1
ATOM 1339 C C . SER A 1 83 ? 14.41300 24.92500 20.68000 1.000 14.31189 84 SER A C 1
ATOM 1340 O O . SER A 1 83 ? 14.93300 24.28400 21.56600 1.000 15.23488 84 SER A O 1
ATOM 1348 N N . LEU A 1 84 ? 14.61500 24.70000 19.38500 1.000 13.66724 85 LEU A N 1
ATOM 1349 C CA . LEU A 1 84 ? 15.51300 23.61100 18.90000 1.000 13.56161 85 LEU A CA 1
ATOM 1350 C C . LEU A 1 84 ? 16.57100 24.12000 17.91700 1.000 13.31093 85 LEU A C 1
ATOM 1351 O O . LEU A 1 84 ? 17.36400 23.32800 17.46300 1.000 14.12725 85 LEU A O 1
ATOM 1367 N N A GLU A 1 85 ? 16.61100 25.43400 17.67300 0.446 14.18208 86 GLU A N 1
ATOM 1368 N N B GLU A 1 85 ? 16.61500 25.43400 17.67900 0.554 13.94424 86 GLU A N 1
ATOM 1369 C CA A GLU A 1 85 ? 17.55300 25.99600 16.66200 0.446 16.00634 86 GLU A CA 1
ATOM 1370 C CA B GLU A 1 85 ? 17.54900 25.98900 16.65600 0.554 15.44735 86 GLU A CA 1
ATOM 1371 C C A GLU A 1 85 ? 19.01200 25.63400 16.96500 0.446 14.58470 86 GLU A C 1
ATOM 1372 C C B GLU A 1 85 ? 19.01900 25.65200 16.95900 0.554 14.31035 86 GLU A C 1
ATOM 1373 O O A GLU A 1 85 ? 19.72900 25.29800 16.03300 0.446 14.90209 86 GLU A O 1
ATOM 1374 O O B GLU A 1 85 ? 19.73300 25.29400 16.03400 0.554 14.85575 86 GLU A O 1
ATOM 1397 N N . GLU A 1 86 ? 19.45500 25.85000 18.20600 1.000 14.51198 87 GLU A N 1
ATOM 1398 C CA . GLU A 1 86 ? 20.87600 25.58500 18.57600 1.000 14.84187 87 GLU A CA 1
ATOM 1399 C C . GLU A 1 86 ? 21.13000 24.07000 18.62700 1.000 13.99027 87 GLU A C 1
ATOM 1400 O O . GLU A 1 86 ? 22.16900 23.63400 18.17900 1.000 14.69964 87 GLU A O 1
ATOM 1413 N N . TYR A 1 87 ? 20.18200 23.33100 19.18700 1.000 12.97393 88 TYR A N 1
ATOM 1414 C CA . T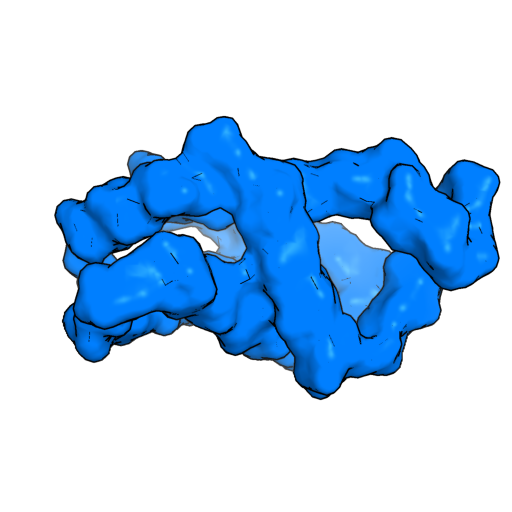YR A 1 87 ? 20.32200 21.85100 19.17700 1.000 12.79972 88 TYR A CA 1
ATOM 1415 C C . TYR A 1 87 ? 20.46900 21.34000 17.74600 1.000 12.38942 88 TYR A C 1
ATOM 1416 O O . TYR A 1 87 ? 21.32800 20.51300 17.49200 1.000 12.89919 88 TYR A O 1
ATOM 1434 N N . LEU A 1 88 ? 19.63600 21.84200 16.84300 1.000 12.78367 89 LEU A N 1
ATOM 1435 C CA . LEU A 1 88 ? 19.65200 21.32700 15.46500 1.000 12.40053 89 LEU A CA 1
ATOM 1436 C C . LEU A 1 88 ? 20.90000 21.76100 14.68800 1.000 12.51575 89 LEU A C 1
ATOM 1437 O O . LEU A 1 88 ? 21.45200 21.01200 13.91400 1.000 12.58472 89 LEU A O 1
ATOM 1453 N N . ALA A 1 89 ? 21.31500 23.01100 14.90200 1.000 12.81449 90 ALA A N 1
ATOM 1454 C CA . ALA A 1 89 ? 22.55300 23.47500 14.27100 1.000 13.32283 90 ALA A CA 1
ATOM 1455 C C . ALA A 1 89 ? 23.71600 22.59700 14.70900 1.000 13.25331 90 ALA A C 1
ATOM 1456 O O . ALA A 1 89 ? 24.55200 22.17500 13.87900 1.000 13.38696 90 ALA A O 1
ATOM 1463 N N A SER A 1 90 ? 23.80100 22.34700 16.01400 0.525 13.02495 91 SER A N 1
ATOM 1464 N N B SER A 1 90 ? 23.80400 22.34400 16.01700 0.475 12.82340 91 SER A N 1
ATOM 1465 C CA A SER A 1 90 ? 24.88400 21.48700 16.56200 0.525 12.30213 91 SER A CA 1
ATOM 1466 C CA B SER A 1 90 ? 24.88800 21.47800 16.55900 0.475 11.84032 91 SER A CA 1
ATOM 1467 C C A SER A 1 90 ? 24.74300 20.04900 16.01000 0.525 12.55813 91 SER A C 1
ATOM 1468 C C B SER A 1 90 ? 24.74400 20.04700 16.00200 0.475 12.38347 91 SER A C 1
ATOM 1469 O O A SER A 1 90 ? 25.74000 19.44900 15.67100 0.525 13.69515 91 SER A O 1
ATOM 1470 O O B SER A 1 90 ? 25.74200 19.44200 15.67200 0.475 13.67877 91 SER A O 1
ATOM 1485 N N . LEU A 1 91 ? 23.50800 19.57500 15.86900 1.000 12.07853 92 LEU A N 1
ATOM 1486 C CA . LEU A 1 91 ? 23.28400 18.21900 15.31800 1.000 12.66313 92 LEU A CA 1
ATOM 1487 C C . LEU A 1 91 ? 23.81700 18.17600 13.88100 1.000 11.75148 92 LEU A C 1
ATOM 1488 O O . LEU A 1 91 ? 24.40100 17.18800 13.47300 1.000 12.67675 92 LEU A O 1
ATOM 1505 N N . GLY A 1 92 ? 23.57800 19.22500 13.10200 1.000 11.73498 93 GLY A N 1
ATOM 1506 C CA . GLY A 1 92 ? 24.11500 19.28400 11.75400 1.000 12.23418 93 GLY A CA 1
ATOM 1507 C C . GLY A 1 92 ? 25.63500 19.26900 11.75300 1.000 13.49752 93 GLY A C 1
ATOM 1508 O O . GLY A 1 92 ? 26.22700 18.51800 10.99400 1.000 14.12834 93 GLY A O 1
ATOM 1512 N N . ARG A 1 93 ? 26.25300 20.07200 12.61200 1.000 13.64538 94 ARG A N 1
ATOM 1513 C CA . ARG A 1 93 ? 27.73100 20.10600 12.73600 1.000 15.43988 94 ARG A CA 1
ATOM 1514 C C . ARG A 1 93 ? 28.23400 18.70100 13.07200 1.000 15.74443 94 ARG A C 1
ATOM 1515 O O . ARG A 1 93 ? 29.23800 18.28900 12.50000 1.000 16.13643 94 ARG A O 1
ATOM 1536 N N . LYS A 1 94 ? 27.56100 17.99500 13.98100 1.000 14.35005 95 LYS A N 1
ATOM 1537 C CA . LYS A 1 94 ? 28.01000 16.64700 14.35900 1.000 14.70424 95 LYS A CA 1
ATOM 1538 C C . LYS A 1 94 ? 27.94600 15.72400 13.16700 1.000 14.13029 95 LYS A C 1
ATOM 1539 O O . LYS A 1 94 ? 28.86600 14.86600 12.99900 1.000 15.18389 95 LYS A O 1
ATOM 1558 N N . HIS A 1 95 ? 26.89900 15.77600 12.37300 1.000 12.50616 96 HIS A N 1
ATOM 1559 C CA . HIS A 1 95 ? 26.80700 14.88400 11.19800 1.000 13.42907 96 HIS A CA 1
ATOM 1560 C C . HIS A 1 95 ? 27.87300 15.25900 10.18800 1.000 15.12168 96 HIS A C 1
ATOM 1561 O O . HIS A 1 95 ? 28.44500 14.35800 9.56500 1.000 15.83552 96 HIS A O 1
ATOM 1575 N N . ARG A 1 96 ? 28.07500 16.53700 9.95400 1.000 15.17876 97 ARG A N 1
ATOM 1576 C CA . ARG A 1 96 ? 29.12300 16.93100 8.98400 1.000 16.18774 97 ARG A CA 1
ATOM 1577 C C . ARG A 1 96 ? 30.44500 16.32200 9.43700 1.000 17.24466 97 ARG A C 1
ATOM 1578 O O . ARG A 1 96 ? 31.23500 15.84900 8.57700 1.000 19.02634 97 ARG A O 1
ATOM 1599 N N . ALA A 1 97 ? 30.74900 16.38200 10.71600 1.000 17.68780 98 ALA A N 1
ATOM 1600 C CA . ALA A 1 97 ? 32.06200 15.93900 11.22900 1.000 17.47861 98 ALA A CA 1
ATOM 1601 C C . ALA A 1 97 ? 32.22600 14.40000 11.09400 1.000 18.92435 98 ALA A C 1
ATOM 1602 O O . ALA A 1 97 ? 33.39600 13.93400 11.08500 1.000 21.49844 98 ALA A O 1
ATOM 1609 N N . VAL A 1 98 ? 31.19300 13.62700 10.97500 1.000 18.34819 99 VAL A N 1
ATOM 1610 C CA . VAL A 1 98 ? 31.33600 12.16300 10.77300 1.000 18.81901 99 VAL A CA 1
ATOM 1611 C C . VAL A 1 98 ? 31.12800 11.80900 9.28000 1.000 19.96971 99 VAL A C 1
ATOM 1612 O O . VAL A 1 98 ? 31.06500 10.61200 8.98100 1.000 22.73418 99 VAL A O 1
ATOM 1625 N N . GLY A 1 99 ? 31.04000 12.82200 8.40800 1.000 21.19713 100 GLY A N 1
ATOM 1626 C CA . GLY A 1 99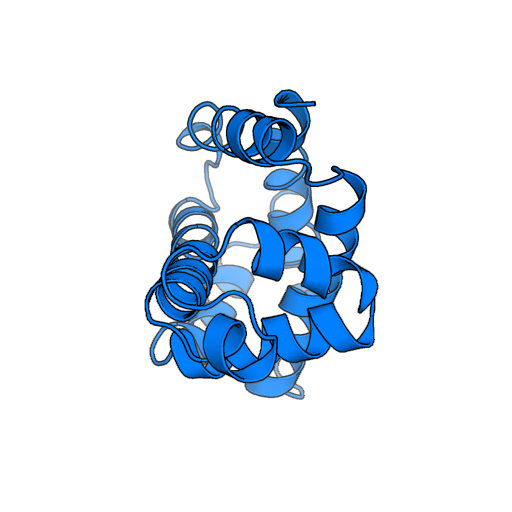 ? 31.08100 12.63000 6.96300 1.000 22.00647 100 GLY A CA 1
ATOM 1627 C C . GLY A 1 99 ? 29.73800 12.59100 6.29300 1.000 20.18384 100 GLY A C 1
ATOM 1628 O O . GLY A 1 99 ? 29.70500 12.29400 5.10200 1.000 22.17011 100 GLY A O 1
ATOM 1632 N N . VAL A 1 100 ? 28.66100 12.94100 6.94500 1.000 17.39943 101 VAL A N 1
ATOM 1633 C CA . VAL A 1 100 ? 27.36300 12.93200 6.24800 1.000 17.12706 101 VAL A CA 1
ATOM 1634 C C . VAL A 1 100 ? 27.26200 14.15100 5.34700 1.000 18.27460 101 VAL A C 1
ATOM 1635 O O . VAL A 1 100 ? 27.53500 15.27600 5.80000 1.000 18.23345 101 VAL A O 1
ATOM 1648 N N . LYS A 1 101 ? 26.76200 13.94200 4.14400 1.000 19.27015 102 LYS A N 1
ATOM 1649 C CA . LYS A 1 101 ? 26.42400 15.05000 3.26100 1.000 20.92102 102 LYS A CA 1
ATOM 1650 C C . LYS A 1 101 ? 25.08100 15.68300 3.63600 1.000 19.33444 102 LYS A C 1
ATOM 1651 O O . LYS A 1 101 ? 24.12100 14.97300 3.87400 1.000 18.08753 102 LYS A O 1
ATOM 1670 N N . LEU A 1 102 ? 24.99500 17.01800 3.54100 1.000 18.67633 103 LEU A N 1
ATOM 1671 C CA . LEU A 1 102 ? 23.71500 17.74000 3.79200 1.000 19.53278 103 LEU A CA 1
ATOM 1672 C C . LEU A 1 102 ? 22.63000 17.22400 2.82800 1.000 20.76975 103 LEU A C 1
ATOM 1673 O O . LEU A 1 102 ? 21.49500 17.11200 3.23800 1.000 19.11021 103 LEU A O 1
ATOM 1689 N N . SER A 1 103 ? 23.02100 16.88300 1.60300 1.000 21.00502 104 SER A N 1
ATOM 1690 C CA . SER A 1 103 ? 22.04600 16.41600 0.58600 1.000 21.24446 104 SER A CA 1
ATOM 1691 C C . SER A 1 103 ? 21.37300 15.09700 1.01100 1.000 20.65744 104 SER A C 1
ATOM 1692 O O . SER A 1 103 ? 20.23000 14.88600 0.65300 1.000 22.29397 104 SER A O 1
ATOM 1700 N N . SER A 1 104 ? 22.05900 14.27800 1.80200 1.000 19.20160 105 SER A N 1
ATOM 1701 C CA . SER A 1 104 ? 21.44100 13.02000 2.29900 1.000 18.55834 105 SER A CA 1
ATOM 1702 C C . SER A 1 104 ? 20.21500 13.30300 3.19100 1.000 18.11894 105 SER A C 1
ATOM 1703 O O . SER A 1 104 ? 19.35500 12.44600 3.28400 1.000 17.94210 105 SER A O 1
ATOM 1711 N N . PHE A 1 105 ? 20.14500 14.48200 3.80700 1.000 17.38583 106 PHE A N 1
ATOM 1712 C CA . PHE A 1 105 ? 18.96700 14.84200 4.65000 1.000 18.07069 106 PHE A CA 1
ATOM 1713 C C . PHE A 1 105 ? 17.71800 15.03700 3.77700 1.000 20.55579 106 PHE A C 1
ATOM 1714 O O . PHE A 1 105 ? 16.62800 14.94300 4.31500 1.000 21.20436 106 PHE A O 1
ATOM 1731 N N . SER A 1 106 ? 17.90300 15.25600 2.48000 1.000 21.31827 107 SER A N 1
ATOM 1732 C CA . SER A 1 106 ? 16.73500 15.31400 1.56600 1.000 20.72514 107 SER A CA 1
ATOM 1733 C C . SER A 1 106 ? 16.17700 13.89500 1.42400 1.000 19.89813 107 SER A C 1
ATOM 1734 O O . SER A 1 106 ? 14.96400 13.73000 1.44300 1.000 20.24575 107 SER A O 1
ATOM 1742 N N . THR A 1 107 ? 17.06000 12.92300 1.29500 1.000 18.12013 108 THR A N 1
ATOM 1743 C CA . THR A 1 107 ? 16.63400 11.51500 1.24500 1.000 18.19422 108 THR A CA 1
ATOM 1744 C C . THR A 1 107 ? 15.89000 11.15900 2.52600 1.000 15.83003 108 THR A C 1
ATOM 1745 O O . THR A 1 107 ? 14.88200 10.44000 2.51000 1.000 15.97272 108 THR A O 1
ATOM 1756 N N . VAL A 1 108 ? 16.39900 11.62900 3.66400 1.000 15.13307 109 VAL A N 1
ATOM 1757 C CA . VAL A 1 108 ? 15.73000 11.34000 4.94800 1.000 14.88141 109 VAL A CA 1
ATOM 1758 C C . VAL A 1 108 ? 14.29300 11.89700 4.90500 1.000 15.44982 109 VAL A C 1
ATOM 1759 O O . VAL A 1 108 ? 13.36300 11.25100 5.37400 1.000 14.92346 109 VAL A O 1
ATOM 1772 N N . GLY A 1 109 ? 14.13200 13.14900 4.39900 1.000 15.67480 110 GLY A N 1
ATOM 1773 C CA . GLY A 1 109 ? 12.78000 13.72000 4.33000 1.000 15.73852 110 GLY A CA 1
ATOM 1774 C C . GLY A 1 109 ? 11.86100 12.84100 3.49800 1.000 15.61333 110 GLY A C 1
ATOM 1775 O O . GLY A 1 109 ? 10.70600 12.60700 3.92600 1.000 15.93471 110 GLY A O 1
ATOM 1779 N N . GLU A 1 110 ? 12.32100 12.35800 2.36000 1.000 16.86693 111 GLU A N 1
ATOM 1780 C CA . GLU A 1 110 ? 11.51700 11.44800 1.52400 1.000 16.67228 111 GLU A CA 1
ATOM 1781 C C . GLU A 1 110 ? 11.14600 10.18000 2.30800 1.000 15.39742 111 GLU A C 1
ATOM 1782 O O . GLU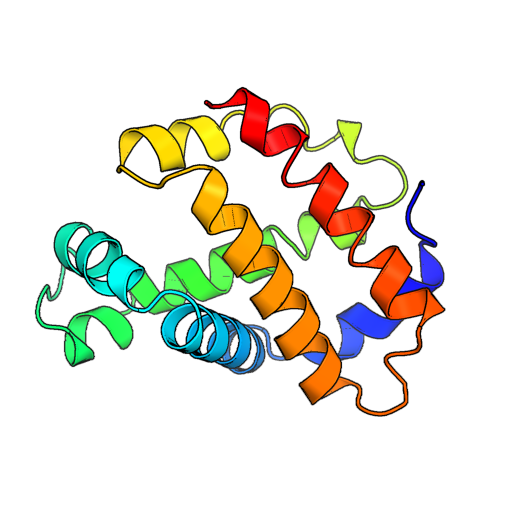 A 1 110 ? 10.01000 9.71700 2.20100 1.000 15.71612 111 GLU A O 1
ATOM 1794 N N . SER A 1 111 ? 12.09500 9.66500 3.07100 1.000 14.62455 112 SER A N 1
ATOM 1795 C CA . SER A 1 111 ? 11.89300 8.41100 3.83800 1.000 13.94463 112 SER A CA 1
ATOM 1796 C C . SER A 1 111 ? 10.89300 8.62600 4.98000 1.000 13.54186 112 SER A C 1
ATOM 1797 O O . SER A 1 111 ? 10.11700 7.73900 5.25300 1.000 14.61241 112 SER A O 1
ATOM 1805 N N . LEU A 1 112 ? 10.95600 9.79700 5.61400 1.000 14.50868 113 LEU A N 1
ATOM 1806 C CA . LEU A 1 112 ? 9.99100 10.15500 6.68900 1.000 14.88480 113 LEU A CA 1
ATOM 1807 C C . LEU A 1 112 ? 8.55600 10.20300 6.13000 1.000 14.87150 113 LEU A C 1
ATOM 1808 O O . LEU A 1 112 ? 7.66500 9.63500 6.73100 1.000 14.29860 113 LEU A O 1
ATOM 1824 N N . LEU A 1 113 ? 8.38500 10.86200 4.98400 1.000 15.26092 114 LEU A N 1
ATOM 1825 C CA . LEU A 1 113 ? 7.03500 10.94500 4.37100 1.000 14.94766 114 LEU A CA 1
ATOM 1826 C C . LEU A 1 113 ? 6.57500 9.53600 3.98600 1.000 15.84007 114 LEU A C 1
ATOM 1827 O O . LEU A 1 113 ? 5.41500 9.22500 4.19700 1.000 16.74925 114 LEU A O 1
ATOM 1843 N N . TYR A 1 114 ? 7.50100 8.72200 3.48800 1.000 14.98161 115 TYR A N 1
ATOM 1844 C CA . TYR A 1 114 ? 7.16900 7.33000 3.10300 1.000 15.14679 115 TYR A CA 1
ATOM 1845 C C . TYR A 1 114 ? 6.71500 6.54300 4.32900 1.000 15.06794 115 TYR A C 1
ATOM 1846 O O . TYR A 1 114 ? 5.68700 5.88600 4.24700 1.000 15.54508 115 TYR A O 1
ATOM 1864 N N . MET A 1 115 ? 7.45800 6.66200 5.42800 1.000 14.45625 116 MET A N 1
ATOM 1865 C CA . MET A 1 115 ? 7.07200 5.98900 6.67500 1.000 14.69835 116 MET A CA 1
ATOM 1866 C C . MET A 1 115 ? 5.65300 6.39700 7.08600 1.000 14.67478 116 MET A C 1
ATOM 1867 O O . MET A 1 115 ? 4.84900 5.53400 7.51400 1.000 14.39937 116 MET A O 1
ATOM 1881 N N . LEU A 1 116 ? 5.42200 7.68500 7.08900 1.000 14.67041 117 LEU A N 1
ATOM 1882 C CA . LEU A 1 116 ? 4.09900 8.18300 7.51800 1.000 15.41644 117 LEU A CA 1
ATOM 1883 C C . LEU A 1 116 ? 3.00100 7.70400 6.59600 1.000 16.21779 117 LEU A C 1
ATOM 1884 O O . LEU A 1 116 ? 1.92200 7.31000 7.07300 1.000 16.22717 117 LEU A O 1
ATOM 1900 N N . GLU A 1 117 ? 3.27200 7.80500 5.29500 0.898 14.48583 118 GLU A N 1
ATOM 1901 C CA . GLU A 1 117 ? 2.30900 7.30900 4.30500 0.898 16.09822 118 GLU A CA 1
ATOM 1902 C C . GLU A 1 117 ? 1.94400 5.85700 4.62300 0.898 16.25939 118 GLU A C 1
ATOM 1903 O O . GLU A 1 117 ? 0.77900 5.51700 4.48700 0.898 16.89231 118 GLU A O 1
ATOM 1915 N N . LYS A 1 118 ? 2.93300 4.99400 4.87200 0.779 14.00907 119 LYS A N 1
ATOM 1916 C CA . LYS A 1 118 ? 2.67000 3.55000 5.09900 0.872 15.80960 119 LYS A CA 1
ATOM 1917 C C . LYS A 1 118 ? 1.84300 3.37300 6.36800 0.886 17.37600 119 LYS A C 1
ATOM 1918 O O . LYS A 1 118 ? 0.90300 2.57100 6.38100 0.772 16.29643 119 LYS A O 1
ATOM 1937 N N . CYS A 1 119 ? 2.09200 4.17400 7.39600 1.000 16.64309 120 CYS A N 1
ATOM 1938 C CA . CYS A 1 119 ? 1.36200 4.00000 8.65400 1.000 17.37186 120 CYS A CA 1
ATOM 1939 C C . CYS A 1 119 ? -0.08700 4.47500 8.49300 1.000 19.11378 120 CYS A C 1
ATOM 1940 O O . CYS A 1 119 ? -0.99000 3.85200 9.04600 1.000 19.02236 120 CYS A O 1
ATOM 1948 N N . LEU A 1 120 ? -0.25100 5.61300 7.79600 1.000 17.60113 121 LEU A N 1
ATOM 1949 C CA . LEU A 1 120 ? -1.56100 6.32000 7.80700 1.000 18.19738 121 LEU A CA 1
ATOM 1950 C C . LEU A 1 120 ? -2.45100 5.90100 6.66000 1.000 18.33156 121 LEU A C 1
ATOM 1951 O O . LEU A 1 120 ? -3.64400 6.20300 6.70500 1.000 19.64006 121 LEU A O 1
ATOM 1967 N N . GLY A 1 121 ? -1.86700 5.47100 5.57000 1.000 19.34554 122 GLY A N 1
ATOM 1968 C CA . GLY A 1 121 ? -2.61400 5.18500 4.32900 1.000 20.59503 122 GLY A CA 1
ATOM 1969 C C . GLY A 1 121 ? -3.40700 6.39500 3.88600 1.000 20.50337 122 GLY A C 1
ATOM 1970 O O . GLY A 1 121 ? -2.88000 7.48700 3.76300 1.000 20.70983 122 GLY A O 1
ATOM 1974 N N . PRO A 1 122 ? -4.74200 6.29700 3.67100 1.000 22.83960 123 PRO A N 1
ATOM 1975 C CA . PRO A 1 122 ? -5.46000 7.38800 3.03800 1.000 23.47789 123 PRO A CA 1
ATOM 1976 C C . PRO A 1 122 ? -5.62400 8.53500 4.03400 1.000 22.63132 123 PRO A C 1
ATOM 1977 O O . PRO A 1 122 ? -5.97100 9.63900 3.57900 1.000 25.07188 123 PRO A O 1
ATOM 1988 N N . ALA A 1 123 ? -5.32300 8.32100 5.31600 1.000 21.85335 124 ALA A N 1
ATOM 1989 C CA . ALA A 1 123 ? -5.37000 9.43500 6.30300 1.000 23.32371 124 ALA A CA 1
ATOM 1990 C C . ALA A 1 123 ? -4.18000 10.37000 6.08600 1.000 23.07898 124 ALA A C 1
ATOM 1991 O O . ALA A 1 123 ? -4.17200 11.45400 6.67400 1.000 24.10845 124 ALA A O 1
ATOM 1998 N N . PHE A 1 124 ? -3.19500 9.92300 5.30500 1.000 21.13837 125 PHE A N 1
ATOM 1999 C CA . PHE A 1 124 ? -2.04600 10.79800 4.96700 1.000 19.87615 125 PHE A CA 1
ATOM 2000 C C . PHE A 1 124 ? -2.49800 11.67500 3.80600 1.000 19.21027 125 PHE A C 1
ATOM 2001 O O . PHE A 1 124 ? -2.09000 11.48000 2.67600 1.000 21.44753 125 PHE A O 1
ATOM 2018 N N . THR A 1 125 ? -3.29000 12.67500 4.15500 1.000 19.34104 126 THR A N 1
ATOM 2019 C CA . THR A 1 125 ? -3.89100 13.53200 3.11400 1.000 20.25994 126 THR A CA 1
ATOM 2020 C C . THR A 1 125 ? -2.87200 14.49400 2.51600 1.000 20.61978 126 THR A C 1
ATOM 2021 O O . THR A 1 125 ? -1.82700 14.71700 3.11900 1.000 20.51474 126 THR A O 1
ATOM 2032 N N . PRO A 1 126 ? -3.16600 15.07200 1.34500 1.000 20.93760 127 PRO A N 1
ATOM 2033 C CA . PRO A 1 126 ? -2.28900 16.07400 0.76400 1.000 20.98389 127 PRO A CA 1
ATOM 2034 C C . PRO A 1 126 ? -1.97300 17.19800 1.76800 1.000 21.23908 127 PRO A C 1
ATOM 2035 O O . PRO A 1 126 ? -0.84700 17.59600 1.79800 1.000 21.36416 127 PRO A O 1
ATOM 2046 N N . ALA A 1 127 ? -2.93600 17.62700 2.58100 1.000 20.19465 128 ALA A N 1
ATOM 2047 C CA . ALA A 1 127 ? -2.64400 18.72900 3.52300 1.000 20.12408 128 ALA A CA 1
ATOM 2048 C C . ALA A 1 127 ? -1.66700 18.23400 4.58400 1.000 18.70486 128 ALA A C 1
ATOM 2049 O O . ALA A 1 127 ? -0.82700 18.99400 5.05100 1.000 19.73946 128 ALA A O 1
ATOM 2056 N N . THR A 1 128 ? -1.81800 17.03100 4.96700 1.000 19.36316 129 THR A N 1
ATOM 2057 C CA . THR A 1 128 ? -0.98700 16.46500 6.04100 1.000 18.18979 129 THR A CA 1
ATOM 2058 C C . THR A 1 128 ? 0.44100 16.17700 5.50700 1.000 18.42724 129 THR A C 1
ATOM 2059 O O . THR A 1 128 ? 1.42300 16.53600 6.17000 1.000 18.35551 129 THR A O 1
ATOM 2070 N N . ARG A 1 129 ? 0.53200 15.65500 4.29300 1.000 18.21486 130 ARG A N 1
ATOM 2071 C CA . ARG A 1 129 ? 1.85000 15.48000 3.59500 1.000 18.12520 130 ARG A CA 1
ATOM 2072 C C . ARG A 1 129 ? 2.54000 16.83400 3.44000 1.000 17.59439 130 ARG A C 1
ATOM 2073 O O . ARG A 1 129 ? 3.75000 16.96600 3.72200 1.000 17.20843 130 ARG A O 1
ATOM 2094 N N . ALA A 1 130 ? 1.81900 17.86200 3.04700 1.000 17.99763 131 ALA A N 1
ATOM 2095 C CA . ALA A 1 130 ? 2.38200 19.20500 2.91700 1.000 17.22219 131 ALA A CA 1
ATOM 2096 C C . ALA A 1 130 ? 2.87700 19.70900 4.27600 1.000 16.78699 131 ALA A C 1
ATOM 2097 O O . ALA A 1 130 ? 3.95100 20.30000 4.33900 1.000 17.63488 131 ALA A O 1
ATOM 2104 N N . ALA A 1 131 ? 2.06300 19.58400 5.31500 1.000 17.59856 132 ALA A N 1
ATOM 2105 C CA . ALA A 1 131 ? 2.47400 20.03300 6.66200 1.000 17.65346 132 ALA A CA 1
ATOM 2106 C C . ALA A 1 131 ? 3.80000 19.35500 7.05600 1.000 15.46398 132 ALA A C 1
ATOM 2107 O O . ALA A 1 131 ? 4.65600 20.00800 7.59400 1.000 17.04809 132 ALA A O 1
ATOM 2114 N N . TRP A 1 132 ? 3.90500 18.06300 6.77400 1.000 15.71868 133 TRP A N 1
ATOM 2115 C CA . TRP A 1 132 ? 5.15800 17.33200 7.10100 1.000 15.53281 133 TRP A CA 1
ATOM 2116 C C . TRP A 1 132 ? 6.32900 17.84200 6.25400 1.000 16.01784 133 TRP A C 1
ATOM 2117 O O . TRP A 1 132 ? 7.42800 17.91400 6.76900 1.000 16.14993 133 TRP A O 1
ATOM 2138 N N A SER A 1 133 ? 6.09300 18.07300 4.96300 0.453 15.65755 134 SER A N 1
ATOM 2139 N N B SER A 1 133 ? 6.07400 18.07900 4.97400 0.547 15.06467 134 SER A N 1
ATOM 2140 C CA A SER A 1 133 ? 7.16100 18.62200 4.08800 0.453 16.76843 134 SER A CA 1
ATOM 2141 C CA B SER A 1 133 ? 7.15000 18.60500 4.11500 0.547 15.78212 134 SER A CA 1
ATOM 2142 C C A SER A 1 133 ? 7.64500 19.95900 4.65400 0.453 17.35959 134 SER A C 1
ATOM 2143 C C B SER A 1 133 ? 7.63900 19.93300 4.70400 0.547 17.12933 134 SER A C 1
ATOM 2144 O O A SER A 1 133 ? 8.85600 20.19300 4.66000 0.453 18.00103 134 SER A O 1
ATOM 2145 O O B SER A 1 133 ? 8.85200 20.21100 4.69900 0.547 18.25210 134 SER A O 1
ATOM 2160 N N . GLN A 1 134 ? 6.72800 20.73700 5.22300 1.000 16.80283 135 GLN A N 1
ATOM 2161 C CA . GLN A 1 134 ? 7.06800 22.05300 5.80200 1.000 18.35328 135 GLN A CA 1
ATOM 2162 C C . GLN A 1 134 ? 7.81000 21.87200 7.13600 1.000 17.12174 135 GLN A C 1
ATOM 2163 O O . GLN A 1 134 ? 8.80600 22.55400 7.35700 1.000 19.69275 135 GLN A O 1
ATOM 2178 N N . LEU A 1 135 ? 7.34300 20.97900 7.97300 1.000 18.41766 136 LEU A N 1
ATOM 2179 C CA . LEU A 1 135 ? 7.98400 20.77100 9.27100 1.000 17.02735 136 LEU A CA 1
ATOM 2180 C C . LEU A 1 135 ? 9.41800 20.25700 9.00200 1.000 16.32002 136 LEU A C 1
ATOM 2181 O O . LEU A 1 135 ? 10.40800 20.73500 9.56900 1.000 16.73678 136 LEU A O 1
ATOM 2197 N N . TYR A 1 136 ? 9.52800 19.21500 8.17900 1.000 16.29647 137 TYR A N 1
ATOM 2198 C CA . TYR A 1 136 ? 10.85900 18.66900 7.88300 1.000 15.24122 137 TYR A CA 1
ATOM 2199 C C . TYR A 1 136 ? 11.76300 19.70000 7.21900 1.000 14.97320 137 TYR A C 1
ATOM 2200 O O . TYR A 1 136 ? 12.94600 19.79600 7.51000 1.000 15.04424 137 TYR A O 1
ATOM 2218 N N . GLY A 1 137 ? 11.20300 20.46800 6.30100 1.000 16.00954 138 GLY A N 1
ATOM 2219 C CA . GLY A 1 137 ? 11.97700 21.53700 5.67100 1.000 17.01809 138 GLY A CA 1
ATOM 2220 C C . GLY A 1 137 ? 12.52100 22.52000 6.71600 1.000 16.34422 138 GLY A C 1
ATOM 2221 O O . GLY A 1 137 ? 13.68200 22.95400 6.56100 1.000 17.10374 138 GLY A O 1
ATOM 2225 N N . ALA A 1 138 ? 11.75600 22.84500 7.75100 1.000 15.23215 139 ALA A N 1
ATOM 2226 C CA . ALA A 1 138 ? 12.24400 23.76700 8.79600 1.000 16.25164 139 ALA A CA 1
ATOM 2227 C C . ALA A 1 138 ? 13.33000 23.10000 9.63300 1.000 14.83531 139 ALA A C 1
ATOM 2228 O O . ALA A 1 138 ? 14.29100 23.73100 10.00700 1.000 16.40856 139 ALA A O 1
ATOM 2235 N N . VAL A 1 139 ? 13.16600 21.79500 9.89800 1.000 14.42387 140 VAL A N 1
ATOM 2236 C CA . VAL A 1 139 ? 14.22300 21.06800 10.65500 1.000 14.90839 140 VAL A CA 1
ATOM 2237 C C . VAL A 1 139 ? 15.53600 21.06100 9.86800 1.000 14.63247 140 VAL A C 1
ATOM 2238 O O . VAL A 1 139 ? 16.60400 21.35100 10.42400 1.000 14.97684 140 VAL A O 1
ATOM 2251 N N A VAL A 1 140 ? 15.46700 20.72800 8.57700 0.457 15.46099 141 VAL A N 1
ATOM 2252 N N B VAL A 1 140 ? 15.46900 20.72500 8.57800 0.543 15.36645 141 VAL A N 1
ATOM 2253 C CA A VAL A 1 140 ? 16.71100 20.64500 7.75200 0.457 16.94413 141 VAL A CA 1
ATOM 2254 C CA B VAL A 1 140 ? 16.70600 20.65500 7.74200 0.543 16.81114 141 VAL A CA 1
ATOM 2255 C C A VAL A 1 140 ? 17.34100 22.03900 7.60700 0.457 17.00743 141 VAL A C 1
ATOM 2256 C C B VAL A 1 140 ? 17.34300 22.04400 7.62200 0.543 17.09262 141 VAL A C 1
ATOM 2257 O O A VAL A 1 140 ? 18.55800 22.14600 7.71200 0.457 17.29143 141 VAL A O 1
ATOM 2258 O O B VAL A 1 140 ? 18.56000 22.15000 7.71400 0.543 17.34610 141 VAL A O 1
ATOM 2283 N N . GLN A 1 141 ? 16.51800 23.08200 7.50000 1.000 17.53053 142 GLN A N 1
ATOM 2284 C CA . GLN A 1 141 ? 17.06400 24.46600 7.44300 1.000 17.73742 142 GLN A CA 1
ATOM 2285 C C . GLN A 1 141 ? 17.87000 24.77300 8.72100 1.000 16.84180 142 GLN A C 1
ATOM 2286 O O . GLN A 1 141 ? 18.94700 25.31600 8.61600 1.000 18.08920 142 GLN A O 1
ATOM 2301 N N . ALA A 1 142 ? 17.31700 24.41800 9.88400 1.000 15.77670 143 ALA A N 1
ATOM 2302 C CA . ALA A 1 142 ? 18.03200 24.65100 11.16000 1.000 16.35576 143 ALA A CA 1
ATOM 2303 C C . ALA A 1 142 ? 19.31600 23.80700 11.21300 1.000 14.89685 143 ALA A C 1
ATOM 2304 O O . ALA A 1 142 ? 20.33500 24.31200 11.64300 1.000 17.31570 143 ALA A O 1
ATOM 2311 N N . MET A 1 143 ? 19.23900 22.55200 10.76000 1.000 14.72697 144 MET A N 1
ATOM 2312 C CA . MET A 1 143 ? 20.42100 21.66600 10.74300 1.000 14.93699 144 MET A CA 1
ATOM 2313 C C . MET A 1 143 ? 21.46200 22.15400 9.76100 1.000 16.94473 144 MET A C 1
ATOM 2314 O O . MET A 1 143 ? 22.66200 21.93200 9.99600 1.000 17.18410 144 MET A O 1
ATOM 2328 N N . SER A 1 144 ? 20.99100 22.74600 8.66300 1.000 18.32662 145 SER A N 1
ATOM 2329 C CA . SER A 1 144 ? 21.85900 23.05500 7.51300 1.000 19.70507 145 SER A CA 1
ATOM 2330 C C . SER A 1 144 ? 22.86900 24.09500 7.93600 1.000 21.43039 145 SER A C 1
ATOM 2331 O O . SER A 1 144 ? 23.96000 24.15900 7.30900 1.000 22.62013 145 SER A O 1
ATOM 2339 N N . ARG A 1 145 ? 22.58200 24.85400 8.98600 1.000 22.89774 146 ARG A N 1
ATOM 2340 C CA . ARG A 1 145 ? 23.55900 25.82800 9.53800 1.000 26.07674 146 ARG A CA 1
ATOM 2341 C C . ARG A 1 145 ? 24.87100 25.10700 9.90700 1.000 24.77310 146 ARG A C 1
ATOM 2342 O O . ARG A 1 145 ? 25.92100 25.73300 9.86100 1.000 27.40044 146 ARG A O 1
ATOM 2363 N N . GLY A 1 146 ? 24.80700 23.80200 10.19900 1.000 24.04202 147 GLY A N 1
ATOM 2364 C CA . GLY A 1 146 ? 26.01900 23.03600 10.54500 1.000 25.99935 147 GLY A CA 1
ATOM 2365 C C . GLY A 1 146 ? 26.94700 22.76500 9.36800 1.000 28.50984 147 GLY A C 1
ATOM 2366 O O . GLY A 1 146 ? 28.05600 22.30700 9.62900 1.000 32.11679 147 GLY A O 1
ATOM 2370 N N . TRP A 1 147 ? 26.51700 23.02600 8.12100 1.000 29.04472 148 TRP A N 1
ATOM 2371 C CA . TRP A 1 147 ? 27.39700 22.87400 6.93200 1.000 30.17936 148 TRP A CA 1
ATOM 2372 C C . TRP A 1 147 ? 27.73800 24.24500 6.31700 1.000 34.88351 148 TRP A C 1
ATOM 2373 O O . TRP A 1 147 ? 27.36700 25.28100 6.90800 1.000 37.73967 148 TRP A O 1
#

Organism: Homo sapiens (NCBI:txid9606)